Protein AF-A0A439KWF8-F1 (afdb_monomer_lite)

Sequence (76 aa):
KSWATMQPNWLGAFAAYTAVQALEGKDVPAFVKIPLPVIDNSNIDQYLARAADFPADGYIYSPYDEELFKKLLAEQ

Structure (mmCIF, N/CA/C/O backbone):
data_AF-A0A439KWF8-F1
#
_entry.id   AF-A0A439KWF8-F1
#
loop_
_atom_site.group_PDB
_atom_site.id
_atom_site.type_symbol
_atom_site.label_atom_id
_atom_site.label_alt_id
_atom_site.label_comp_id
_atom_site.label_asym_id
_atom_site.label_entity_id
_atom_site.label_seq_id
_atom_site.pdbx_PDB_ins_code
_atom_site.Cartn_x
_atom_site.Cartn_y
_atom_site.Cartn_z
_atom_site.occupancy
_atom_site.B_iso_or_equiv
_atom_site.auth_seq_id
_atom_site.auth_comp_id
_atom_site.auth_asym_id
_atom_site.auth_atom_id
_atom_site.pdbx_PDB_model_num
ATOM 1 N N . LYS A 1 1 ? 15.239 17.471 -14.634 1.00 72.06 1 LYS A N 1
ATOM 2 C CA . LYS A 1 1 ? 14.880 16.464 -13.608 1.00 72.06 1 LYS A CA 1
ATOM 3 C C . LYS A 1 1 ? 13.436 16.076 -13.865 1.00 72.06 1 LYS A C 1
ATOM 5 O O . LYS A 1 1 ? 12.599 16.969 -13.829 1.00 72.06 1 LYS A O 1
ATOM 10 N N . SER A 1 2 ? 13.180 14.818 -14.207 1.00 80.31 2 SER A N 1
ATOM 11 C CA . SER A 1 2 ? 11.824 14.315 -14.440 1.00 80.31 2 SER A CA 1
ATOM 12 C C . SER A 1 2 ? 11.313 13.683 -13.153 1.00 80.31 2 SER A C 1
ATOM 14 O O . SER A 1 2 ? 12.084 13.026 -12.456 1.00 80.31 2 SER A O 1
ATOM 16 N N . TRP A 1 3 ? 10.049 13.922 -12.827 1.00 86.81 3 TRP A N 1
ATOM 17 C CA . TRP A 1 3 ? 9.365 13.278 -11.714 1.00 86.81 3 TRP A CA 1
ATOM 18 C C . TRP A 1 3 ? 7.945 12.930 -12.148 1.00 86.81 3 TRP A C 1
ATOM 20 O O . TRP A 1 3 ? 7.354 13.616 -12.983 1.00 86.81 3 TRP A O 1
ATOM 30 N N . ALA A 1 4 ? 7.424 11.855 -11.581 1.00 85.62 4 ALA A N 1
ATOM 31 C CA . ALA A 1 4 ? 6.051 11.418 -11.709 1.00 85.62 4 ALA A CA 1
ATOM 32 C C . ALA A 1 4 ? 5.535 11.026 -10.323 1.00 85.62 4 ALA A C 1
ATOM 34 O O . ALA A 1 4 ? 6.308 10.726 -9.412 1.00 85.62 4 ALA A O 1
ATOM 35 N N . THR A 1 5 ? 4.220 11.014 -10.162 1.00 83.50 5 THR A N 1
ATOM 36 C CA . THR A 1 5 ? 3.568 10.420 -8.996 1.00 83.50 5 THR A CA 1
ATOM 37 C C . THR A 1 5 ? 2.730 9.241 -9.433 1.00 83.50 5 THR A C 1
ATOM 39 O O . THR A 1 5 ? 2.255 9.186 -10.569 1.00 83.50 5 THR A O 1
ATOM 42 N N . MET A 1 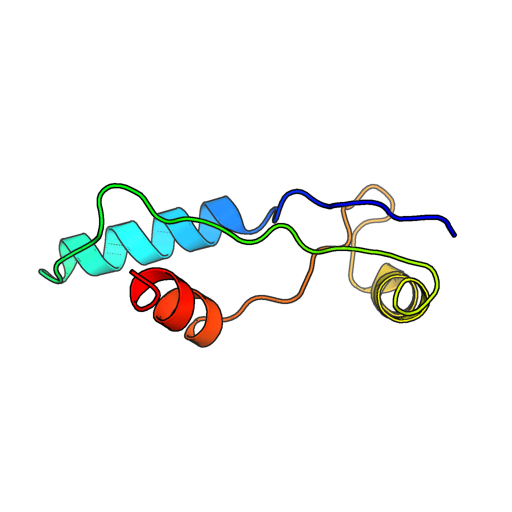6 ? 2.533 8.300 -8.516 1.00 80.38 6 MET A N 1
ATOM 43 C CA . MET A 1 6 ? 1.528 7.259 -8.686 1.00 80.38 6 MET A CA 1
ATOM 44 C C . MET A 1 6 ? 0.337 7.496 -7.774 1.00 80.38 6 MET A C 1
ATOM 46 O O . MET A 1 6 ? 0.483 8.020 -6.668 1.00 80.38 6 MET A O 1
ATOM 50 N N . GLN A 1 7 ? -0.833 7.028 -8.203 1.00 78.19 7 GLN A N 1
ATOM 51 C CA . GLN A 1 7 ? -1.875 6.700 -7.242 1.00 78.19 7 GLN A CA 1
ATOM 52 C C . GLN A 1 7 ? -1.487 5.385 -6.553 1.00 78.19 7 GLN A C 1
ATOM 54 O O . GLN A 1 7 ? -1.152 4.423 -7.249 1.00 78.19 7 GLN A O 1
ATOM 59 N N . PRO A 1 8 ? -1.515 5.309 -5.213 1.00 81.94 8 PRO A N 1
ATOM 60 C CA . PRO A 1 8 ? -1.329 4.042 -4.529 1.00 81.94 8 PRO A CA 1
ATOM 61 C C . PRO A 1 8 ? -2.509 3.123 -4.870 1.00 81.94 8 PRO A C 1
ATOM 63 O O . PRO A 1 8 ? -3.616 3.281 -4.368 1.00 81.94 8 PRO A O 1
ATOM 66 N N . ASN A 1 9 ? -2.308 2.166 -5.771 1.00 81.69 9 ASN A N 1
ATOM 67 C CA . ASN A 1 9 ? -3.378 1.267 -6.222 1.00 81.69 9 ASN A CA 1
ATOM 68 C C . ASN A 1 9 ? -3.791 0.226 -5.157 1.00 81.69 9 ASN A C 1
ATOM 70 O O . ASN A 1 9 ? -4.755 -0.511 -5.351 1.00 81.69 9 ASN A O 1
ATOM 74 N N . TRP A 1 10 ? -3.107 0.207 -4.011 1.00 90.25 10 TRP A N 1
ATOM 75 C CA . TRP A 1 10 ? -3.445 -0.573 -2.822 1.00 90.25 10 TRP A CA 1
ATOM 76 C C . TRP A 1 10 ? -4.450 0.126 -1.889 1.00 90.25 10 TRP A C 1
ATOM 78 O O . TRP A 1 10 ? -4.788 -0.420 -0.840 1.00 90.25 10 TRP A O 1
ATOM 88 N N . LEU A 1 11 ? -4.988 1.297 -2.259 1.00 92.50 11 LEU A N 1
ATOM 89 C CA . LEU A 1 11 ? -6.010 2.005 -1.468 1.00 92.50 11 LEU A CA 1
ATOM 90 C C . LEU A 1 11 ? -7.253 1.151 -1.172 1.00 92.50 11 LEU A C 1
ATOM 92 O O . LEU A 1 11 ? -7.839 1.285 -0.102 1.00 92.50 11 LEU A O 1
ATOM 96 N N . GLY A 1 12 ? -7.635 0.244 -2.077 1.00 92.81 12 GLY A N 1
ATOM 97 C CA . GLY A 1 12 ? -8.731 -0.699 -1.827 1.00 92.81 12 GLY A CA 1
ATOM 98 C C . GLY A 1 12 ? -8.419 -1.686 -0.696 1.00 92.81 12 GLY A C 1
ATOM 99 O O . GLY A 1 12 ? -9.270 -1.932 0.157 1.00 92.81 12 GLY A O 1
ATOM 100 N N . ALA A 1 13 ? -7.183 -2.194 -0.637 1.00 94.56 13 ALA A N 1
ATOM 101 C CA . ALA A 1 13 ? -6.730 -3.054 0.455 1.00 94.56 13 ALA A CA 1
ATOM 102 C C . ALA A 1 13 ? -6.679 -2.282 1.782 1.00 94.56 13 ALA A C 1
ATOM 104 O O . ALA A 1 13 ? -7.145 -2.783 2.804 1.00 94.56 13 ALA A O 1
ATOM 105 N N . PHE A 1 14 ? -6.201 -1.034 1.754 1.00 95.50 14 PHE A N 1
ATOM 106 C CA . PHE A 1 14 ? -6.195 -0.167 2.931 1.00 95.50 14 PHE A CA 1
ATOM 107 C C . PHE A 1 14 ? -7.611 0.145 3.442 1.00 95.50 14 PHE A C 1
ATOM 109 O O . PHE A 1 14 ? -7.853 0.109 4.649 1.00 95.50 14 PHE A O 1
ATOM 116 N N . ALA A 1 15 ? -8.569 0.392 2.543 1.00 95.25 15 ALA A N 1
ATOM 117 C CA . ALA A 1 15 ? -9.967 0.611 2.909 1.00 95.25 15 ALA A CA 1
ATOM 118 C C . ALA A 1 15 ? -10.588 -0.637 3.558 1.00 95.25 15 ALA A C 1
ATOM 120 O O . ALA A 1 15 ? -11.264 -0.525 4.579 1.00 95.25 15 ALA A O 1
ATOM 121 N N . ALA A 1 16 ? -10.316 -1.828 3.011 1.00 96.62 16 ALA A N 1
ATOM 122 C CA . ALA A 1 16 ? -10.778 -3.088 3.589 1.00 96.62 16 ALA A CA 1
ATOM 123 C C . ALA A 1 16 ? -10.175 -3.336 4.982 1.00 96.62 16 ALA A C 1
ATOM 125 O O . ALA A 1 16 ? -10.911 -3.628 5.922 1.00 96.62 16 ALA A O 1
ATOM 126 N N . TYR A 1 17 ? -8.859 -3.150 5.134 1.00 96.62 17 TYR A N 1
ATOM 127 C CA . TYR A 1 17 ? -8.169 -3.226 6.425 1.00 96.62 17 TYR A CA 1
ATOM 128 C C . TYR A 1 17 ? -8.799 -2.283 7.459 1.00 96.62 17 TYR A C 1
ATOM 130 O O . TYR A 1 17 ? -9.176 -2.695 8.553 1.00 96.62 17 TYR A O 1
ATOM 138 N N . THR A 1 18 ? -8.995 -1.023 7.079 1.00 96.50 18 THR A N 1
ATOM 139 C CA . THR A 1 18 ? -9.583 0.012 7.933 1.00 96.50 18 THR A CA 1
ATOM 140 C C . THR A 1 18 ? -11.015 -0.336 8.364 1.00 96.50 18 THR A C 1
ATOM 142 O O . THR A 1 18 ? -11.369 -0.164 9.531 1.00 96.50 18 THR A O 1
ATOM 145 N N . ALA A 1 19 ? -11.828 -0.899 7.462 1.00 96.62 19 ALA A N 1
ATOM 146 C CA . ALA A 1 19 ? -13.169 -1.377 7.796 1.00 96.62 19 ALA A CA 1
ATOM 147 C C . ALA A 1 19 ? -13.142 -2.536 8.808 1.00 96.62 19 ALA A C 1
ATOM 149 O O . ALA A 1 19 ? -13.951 -2.549 9.735 1.00 96.62 19 ALA A O 1
ATOM 150 N N . VAL A 1 20 ? -12.195 -3.475 8.681 1.00 97.25 20 VAL A N 1
ATOM 151 C CA . VAL A 1 20 ? -11.995 -4.539 9.680 1.00 97.25 20 VAL A CA 1
ATOM 152 C C . VAL A 1 20 ? -11.636 -3.940 11.037 1.00 97.25 20 VAL A C 1
ATOM 154 O O . VAL A 1 20 ? -12.230 -4.328 12.039 1.00 97.25 20 VAL A O 1
ATOM 157 N N . GLN A 1 21 ? -10.754 -2.936 11.084 1.00 96.62 21 GLN A N 1
ATOM 158 C CA . GLN A 1 21 ? -10.412 -2.289 12.350 1.00 96.62 21 GLN A CA 1
ATOM 159 C C . GLN A 1 21 ? -11.614 -1.642 13.047 1.00 96.62 21 GLN A C 1
ATOM 161 O O . GLN A 1 21 ? -11.741 -1.767 14.265 1.00 96.62 21 GLN A O 1
ATOM 166 N N . ALA A 1 22 ? -12.517 -1.020 12.287 1.00 96.56 22 ALA A N 1
ATOM 167 C CA . ALA A 1 22 ? -13.760 -0.480 12.829 1.00 96.56 22 ALA A CA 1
ATOM 168 C C . ALA A 1 22 ? -14.700 -1.587 13.349 1.00 96.56 22 ALA A C 1
ATOM 170 O O . ALA A 1 22 ? -15.289 -1.443 14.419 1.00 96.56 22 ALA A O 1
ATOM 171 N N . LEU A 1 23 ? -14.813 -2.716 12.635 1.00 98.00 23 LEU A N 1
ATOM 172 C CA . LEU A 1 23 ? -15.612 -3.873 13.071 1.00 98.00 23 LEU A CA 1
ATOM 173 C C . LEU A 1 23 ? -15.069 -4.522 14.355 1.00 98.00 23 LEU A C 1
ATOM 175 O O . LEU A 1 23 ? -15.847 -5.041 15.151 1.00 98.00 23 LEU A O 1
ATOM 179 N N . GLU A 1 24 ? -13.758 -4.457 14.583 1.00 97.31 24 GLU A N 1
ATOM 180 C CA . GLU A 1 24 ? -13.105 -4.883 15.831 1.00 97.31 24 GLU A CA 1
ATOM 181 C C . GLU A 1 24 ? -13.288 -3.886 16.992 1.00 97.31 24 GLU A C 1
ATOM 183 O O . GLU A 1 24 ? -12.771 -4.107 18.087 1.00 97.31 24 GLU A O 1
ATOM 188 N N . GLY A 1 25 ? -14.010 -2.783 16.773 1.00 97.12 25 GLY A N 1
ATOM 189 C CA . GLY A 1 25 ? -14.282 -1.767 17.787 1.00 97.12 25 GLY A CA 1
ATOM 190 C C . GLY A 1 25 ? -13.140 -0.774 18.011 1.00 97.12 25 GLY A C 1
ATOM 191 O O . GLY A 1 25 ? -13.147 -0.074 19.024 1.00 97.12 25 GLY A O 1
ATOM 192 N N . LYS A 1 26 ? -12.156 -0.697 17.103 1.00 95.94 26 LYS A N 1
ATOM 193 C CA . LYS A 1 26 ? -11.126 0.350 17.158 1.00 95.94 26 LYS A CA 1
ATOM 194 C C . LYS A 1 26 ? -11.690 1.668 16.636 1.00 95.94 26 LYS A C 1
ATOM 196 O O . LYS A 1 26 ? -12.513 1.677 15.722 1.00 95.94 26 LYS A O 1
ATOM 201 N N . ASP A 1 27 ? -11.210 2.772 17.200 1.00 93.75 27 ASP A N 1
ATOM 202 C CA . ASP A 1 27 ? -11.496 4.095 16.655 1.00 93.75 27 ASP A CA 1
ATOM 203 C C . ASP A 1 27 ? -10.705 4.299 15.360 1.00 93.75 27 ASP A C 1
ATOM 205 O O . ASP A 1 27 ? -9.512 3.986 15.286 1.00 93.75 27 ASP A O 1
ATOM 209 N N . VAL A 1 28 ? -11.391 4.774 14.327 1.00 93.88 28 VAL A N 1
ATOM 210 C CA . VAL A 1 28 ? -10.850 4.905 12.979 1.00 93.88 28 VAL A CA 1
ATOM 211 C C . VAL A 1 28 ? -11.113 6.324 12.476 1.00 93.88 28 VAL A C 1
ATOM 213 O O . VAL A 1 28 ? -12.269 6.753 12.434 1.00 93.88 28 VAL A O 1
ATOM 216 N N . PRO A 1 29 ? -10.074 7.048 12.030 1.00 93.00 29 PRO A N 1
ATOM 217 C CA . PRO A 1 29 ? -10.227 8.395 11.498 1.00 93.00 29 PRO A CA 1
ATOM 218 C C . PRO A 1 29 ? -11.164 8.441 10.287 1.00 93.00 29 PRO A C 1
ATOM 220 O O . PRO A 1 29 ? -11.035 7.656 9.348 1.00 93.00 29 PRO A O 1
ATOM 223 N N . ALA A 1 30 ? -12.066 9.426 10.266 1.00 91.25 30 ALA A N 1
ATOM 224 C CA . ALA 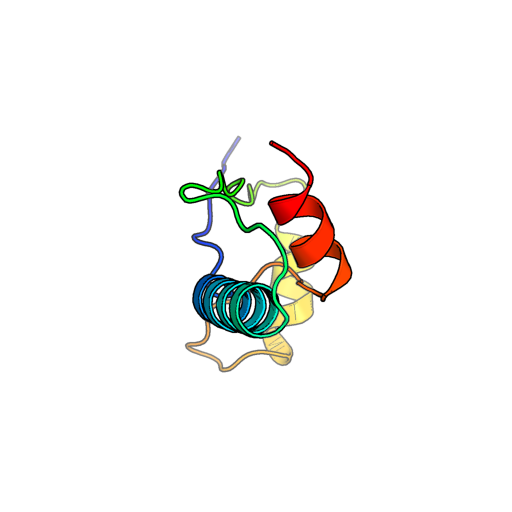A 1 30 ? -12.966 9.656 9.132 1.00 91.25 30 ALA A CA 1
ATOM 225 C C . ALA A 1 30 ? -12.218 10.070 7.850 1.00 91.25 30 ALA A C 1
ATOM 227 O O . ALA A 1 30 ? -12.702 9.845 6.741 1.00 91.25 30 ALA A O 1
ATOM 228 N N . PHE A 1 31 ? -11.036 10.672 8.001 1.00 93.19 31 PHE A N 1
ATOM 229 C CA . PHE A 1 31 ? -10.173 11.084 6.903 1.00 93.19 31 PHE A CA 1
ATOM 230 C C . PHE A 1 31 ? -8.740 10.656 7.198 1.00 93.19 31 PHE A C 1
ATOM 232 O O . PHE A 1 31 ? -8.203 10.967 8.255 1.00 93.19 31 PHE A O 1
ATOM 239 N N . VAL A 1 32 ? -8.110 9.977 6.242 1.00 92.69 32 VAL A N 1
ATOM 240 C CA . VAL A 1 32 ? -6.698 9.590 6.323 1.00 92.69 32 VAL A CA 1
ATOM 241 C C . VAL A 1 32 ? -5.968 10.210 5.143 1.00 92.69 32 VAL A C 1
ATOM 243 O O . VAL A 1 32 ? -6.358 10.023 3.987 1.00 92.69 32 VAL A O 1
ATOM 246 N N . LYS A 1 33 ? -4.908 10.970 5.419 1.00 91.94 33 LYS A N 1
ATOM 247 C CA . LYS A 1 33 ? -4.079 11.568 4.373 1.00 91.94 33 LYS A CA 1
ATOM 248 C C . LYS A 1 33 ? -3.075 10.538 3.871 1.00 91.94 33 LYS A C 1
ATOM 250 O O . LYS A 1 33 ? -2.205 10.103 4.614 1.00 91.94 33 LYS A O 1
ATOM 255 N N . ILE A 1 34 ? -3.157 10.205 2.587 1.00 91.00 34 ILE A N 1
ATOM 256 C CA . ILE A 1 34 ? -2.262 9.223 1.973 1.00 91.00 34 ILE A C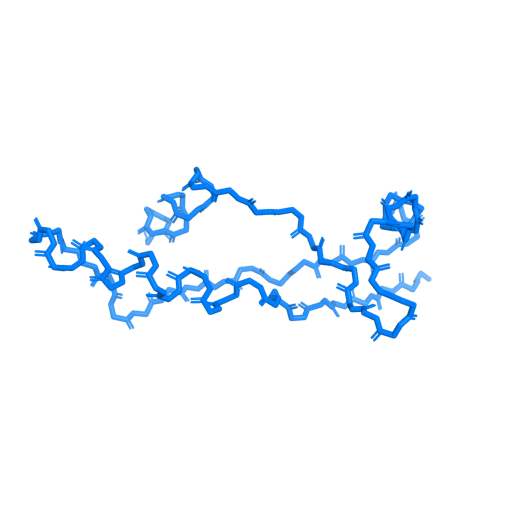A 1
ATOM 257 C C . ILE A 1 34 ? -1.145 9.943 1.211 1.00 91.00 34 ILE A C 1
ATOM 259 O O . ILE A 1 34 ? -1.444 10.741 0.315 1.00 91.00 34 ILE A O 1
ATOM 263 N N . PRO A 1 35 ? 0.139 9.699 1.536 1.00 89.00 35 PRO A N 1
ATOM 264 C CA . PRO A 1 35 ? 1.241 10.251 0.765 1.00 89.00 35 PRO A CA 1
ATOM 265 C C . PRO A 1 35 ? 1.282 9.613 -0.627 1.00 89.00 35 PRO A C 1
ATOM 267 O O . PRO A 1 35 ? 1.199 8.393 -0.774 1.00 89.00 35 PRO A O 1
ATOM 270 N N . LEU A 1 36 ? 1.431 10.443 -1.661 1.00 88.38 36 LEU A N 1
ATOM 271 C CA . LEU A 1 36 ? 1.626 9.958 -3.025 1.00 88.38 36 LEU A CA 1
ATOM 272 C C . LEU A 1 36 ? 3.084 9.525 -3.209 1.00 88.38 36 LEU A C 1
ATOM 274 O O . LEU A 1 36 ? 3.981 10.335 -2.949 1.00 88.38 36 LEU A O 1
ATOM 278 N N . PRO A 1 37 ? 3.351 8.298 -3.684 1.00 88.12 37 PRO A N 1
ATOM 279 C CA . PRO A 1 37 ? 4.712 7.902 -4.000 1.00 88.12 37 PRO A CA 1
ATOM 280 C C . PRO A 1 37 ? 5.252 8.739 -5.162 1.00 88.12 37 PRO A C 1
ATOM 282 O O . PRO A 1 37 ? 4.572 8.943 -6.173 1.00 88.12 37 PRO A O 1
ATOM 285 N N . VAL A 1 38 ? 6.485 9.217 -5.003 1.00 90.50 38 VAL A N 1
ATOM 286 C CA . VAL A 1 38 ? 7.210 9.992 -6.013 1.00 90.50 38 VAL A CA 1
ATOM 287 C C . VAL A 1 38 ? 8.202 9.075 -6.713 1.00 90.50 38 VAL A C 1
ATOM 289 O O . VAL A 1 38 ? 9.022 8.419 -6.067 1.00 90.50 38 VAL A O 1
ATOM 292 N N . ILE A 1 39 ? 8.126 9.047 -8.039 1.00 90.31 39 ILE A N 1
ATOM 293 C CA . ILE A 1 39 ? 9.068 8.349 -8.906 1.00 90.31 39 ILE A CA 1
ATOM 294 C C . ILE A 1 39 ? 9.905 9.402 -9.619 1.00 90.31 39 ILE A C 1
ATOM 296 O O . ILE A 1 39 ? 9.368 10.304 -10.263 1.00 90.31 39 ILE A O 1
ATOM 300 N N . ASP A 1 40 ? 11.219 9.294 -9.523 1.00 92.75 40 ASP A N 1
ATOM 301 C CA . ASP A 1 40 ? 12.149 10.151 -10.242 1.00 92.75 40 ASP A CA 1
ATOM 302 C C . ASP A 1 40 ? 13.371 9.354 -10.718 1.00 92.75 40 ASP A C 1
ATOM 304 O O . ASP A 1 40 ? 13.475 8.138 -10.541 1.00 92.75 40 ASP A O 1
ATOM 308 N N . ASN A 1 41 ? 14.320 10.050 -11.342 1.00 94.69 41 ASN A N 1
ATOM 309 C CA . ASN A 1 41 ? 15.533 9.428 -11.872 1.00 94.69 41 ASN A CA 1
ATOM 310 C C . ASN A 1 41 ? 16.387 8.713 -10.804 1.00 94.69 41 ASN A C 1
ATOM 312 O O . ASN A 1 41 ? 17.298 7.985 -11.176 1.00 94.69 41 ASN A O 1
ATOM 316 N N . SER A 1 42 ? 16.157 8.943 -9.506 1.00 94.31 42 SER A N 1
ATOM 317 C CA . SER A 1 42 ? 16.897 8.282 -8.426 1.00 94.31 42 SER A CA 1
ATOM 318 C C . SER A 1 42 ? 16.326 6.918 -8.036 1.00 94.31 42 SER A C 1
ATOM 320 O O . SER A 1 42 ? 17.042 6.128 -7.425 1.00 94.31 42 SER A O 1
ATOM 322 N N . ASN A 1 43 ? 15.063 6.627 -8.371 1.00 92.06 43 ASN A N 1
ATOM 323 C CA . ASN A 1 43 ? 14.392 5.405 -7.922 1.00 92.06 43 ASN A CA 1
ATOM 324 C C . ASN A 1 43 ? 13.647 4.627 -9.019 1.00 92.06 43 ASN A C 1
ATOM 326 O O . ASN A 1 43 ? 13.208 3.511 -8.751 1.00 92.06 43 ASN A O 1
ATOM 330 N N . ILE A 1 44 ? 13.536 5.154 -10.244 1.00 91.44 44 ILE A N 1
ATOM 331 C CA . ILE A 1 44 ? 12.830 4.487 -11.351 1.00 91.44 44 ILE A CA 1
ATOM 332 C C . ILE A 1 44 ? 13.333 3.060 -11.620 1.00 91.44 44 ILE A C 1
ATOM 334 O O . ILE A 1 44 ? 12.520 2.158 -11.821 1.00 91.44 44 ILE A O 1
ATOM 338 N N . ASP A 1 45 ? 14.643 2.821 -11.525 1.00 94.06 45 ASP A N 1
ATOM 339 C CA . ASP A 1 45 ? 15.237 1.498 -11.758 1.00 94.06 45 ASP A CA 1
ATOM 340 C C . ASP A 1 45 ? 14.718 0.442 -10.768 1.00 94.06 45 ASP A C 1
ATOM 342 O O . ASP A 1 45 ? 14.552 -0.721 -11.130 1.00 94.06 45 ASP A O 1
ATOM 346 N N . GLN A 1 46 ? 14.380 0.843 -9.536 1.00 92.25 46 GLN A N 1
ATOM 347 C CA . GLN A 1 46 ? 13.824 -0.060 -8.520 1.00 92.25 46 GLN A CA 1
ATOM 348 C C . GLN A 1 46 ? 12.399 -0.507 -8.866 1.00 92.25 46 GLN A C 1
ATOM 350 O O . GLN A 1 46 ? 12.009 -1.632 -8.553 1.00 92.25 46 GLN A O 1
ATOM 355 N N . TYR A 1 47 ? 11.616 0.356 -9.521 1.00 90.38 47 TYR A N 1
ATOM 356 C CA . TYR A 1 47 ? 10.296 -0.016 -10.031 1.00 90.38 47 TYR A CA 1
ATOM 357 C C . TYR A 1 47 ? 10.434 -0.957 -11.226 1.00 90.38 47 TYR A C 1
ATOM 359 O O . TYR A 1 47 ? 9.812 -2.016 -11.245 1.00 90.38 47 TYR A O 1
ATOM 367 N N . LEU A 1 48 ? 11.294 -0.615 -12.191 1.00 91.25 48 LEU A N 1
ATOM 368 C CA . LEU A 1 48 ? 11.492 -1.418 -13.401 1.00 91.25 48 LEU A CA 1
ATOM 369 C C . LEU A 1 48 ? 12.066 -2.811 -13.106 1.00 91.25 48 LEU A C 1
ATOM 371 O O . LEU A 1 48 ? 11.693 -3.770 -13.777 1.00 91.25 48 LEU A O 1
ATOM 375 N N . ALA A 1 49 ? 12.899 -2.957 -12.071 1.00 94.69 49 ALA A N 1
ATOM 376 C CA . ALA A 1 49 ? 13.427 -4.253 -11.639 1.00 94.69 49 ALA A CA 1
ATOM 377 C C . ALA A 1 49 ? 12.333 -5.258 -11.234 1.00 94.69 49 ALA A C 1
ATOM 379 O O . ALA A 1 49 ? 12.550 -6.464 -11.315 1.00 94.69 49 ALA A O 1
ATOM 380 N N . ARG A 1 50 ? 11.154 -4.768 -10.829 1.00 93.31 50 ARG A N 1
ATOM 381 C CA . ARG A 1 50 ? 10.000 -5.585 -10.428 1.00 93.31 50 ARG A CA 1
ATOM 382 C C . ARG A 1 50 ? 9.009 -5.815 -11.563 1.00 93.31 50 ARG A C 1
ATOM 384 O O . ARG A 1 50 ? 7.976 -6.426 -11.333 1.00 93.31 50 ARG A O 1
ATOM 391 N N . ALA A 1 51 ? 9.277 -5.341 -12.782 1.00 92.12 51 ALA A N 1
ATOM 392 C CA . ALA A 1 51 ? 8.320 -5.424 -13.888 1.00 92.12 51 ALA A CA 1
ATOM 393 C C . ALA A 1 51 ? 7.844 -6.859 -14.177 1.00 92.12 51 ALA A C 1
ATOM 395 O O . ALA A 1 51 ? 6.690 -7.051 -14.539 1.00 92.12 51 ALA A O 1
ATOM 396 N N . ALA A 1 52 ? 8.703 -7.862 -13.966 1.00 94.25 52 ALA A N 1
ATOM 397 C CA . ALA A 1 52 ? 8.359 -9.273 -14.152 1.00 94.25 52 ALA A CA 1
ATOM 398 C C . ALA A 1 52 ? 7.388 -9.832 -13.090 1.00 94.25 52 ALA A C 1
ATOM 400 O O . ALA A 1 52 ? 6.768 -10.865 -13.332 1.00 94.25 52 ALA A O 1
ATOM 401 N N . ASP A 1 53 ? 7.228 -9.154 -11.948 1.00 94.12 53 ASP A N 1
ATOM 402 C CA . ASP A 1 53 ? 6.291 -9.540 -10.883 1.00 94.12 53 ASP A CA 1
ATOM 403 C C . ASP A 1 53 ? 4.848 -9.094 -11.190 1.00 94.12 53 ASP A C 1
ATOM 405 O O . ASP A 1 53 ? 3.917 -9.416 -10.449 1.00 94.12 53 ASP A O 1
ATOM 409 N N . PHE A 1 54 ? 4.655 -8.326 -12.267 1.00 91.94 54 PHE A N 1
ATOM 410 C CA . PHE A 1 54 ? 3.382 -7.731 -12.657 1.00 91.94 54 PHE A CA 1
ATOM 411 C C . PHE A 1 54 ? 2.938 -8.204 -14.047 1.00 91.94 54 PHE A C 1
ATOM 413 O O . PHE A 1 54 ? 3.771 -8.565 -14.880 1.00 91.94 54 PHE A O 1
ATOM 420 N N . PRO A 1 55 ? 1.622 -8.180 -14.340 1.00 92.62 55 PRO A N 1
ATOM 421 C CA . PRO A 1 55 ? 1.131 -8.334 -15.706 1.00 92.62 55 PRO A CA 1
ATOM 422 C C . PRO A 1 55 ? 1.776 -7.314 -16.653 1.00 92.62 55 PRO A C 1
ATOM 424 O O . PRO A 1 55 ? 2.109 -6.205 -16.240 1.00 92.62 55 PRO A O 1
ATOM 427 N N . ALA A 1 56 ? 1.911 -7.664 -17.935 1.00 88.44 56 ALA A N 1
ATOM 428 C CA . ALA A 1 56 ? 2.548 -6.795 -18.931 1.00 88.44 56 ALA A CA 1
ATOM 429 C C . ALA A 1 56 ? 1.817 -5.449 -19.131 1.00 88.44 56 ALA A C 1
ATOM 431 O O . ALA A 1 56 ? 2.442 -4.448 -19.468 1.00 88.44 56 ALA A O 1
ATOM 432 N N . ASP A 1 57 ? 0.504 -5.427 -18.914 1.00 87.12 57 ASP A N 1
ATOM 433 C CA . ASP A 1 57 ? -0.369 -4.247 -18.887 1.00 87.12 57 ASP A CA 1
ATOM 434 C C . ASP A 1 57 ? -0.674 -3.766 -17.454 1.00 87.12 57 ASP A C 1
ATOM 436 O O . ASP A 1 57 ? -1.497 -2.875 -17.234 1.00 87.12 57 ASP A O 1
ATOM 440 N N . GLY A 1 58 ? -0.012 -4.367 -16.467 1.00 83.56 58 GLY A N 1
ATOM 441 C CA . GLY A 1 58 ? -0.194 -4.115 -15.051 1.00 83.56 58 GLY A CA 1
ATOM 442 C C . GLY A 1 58 ? 0.553 -2.878 -14.565 1.00 83.56 58 GLY A C 1
ATOM 443 O O . GLY A 1 58 ? 1.619 -2.503 -15.051 1.00 83.56 58 GLY A O 1
ATOM 444 N N . TYR A 1 59 ? -0.006 -2.250 -13.534 1.00 84.81 59 TYR A N 1
ATOM 445 C CA . TYR A 1 59 ? 0.615 -1.115 -12.865 1.00 84.81 59 TYR A 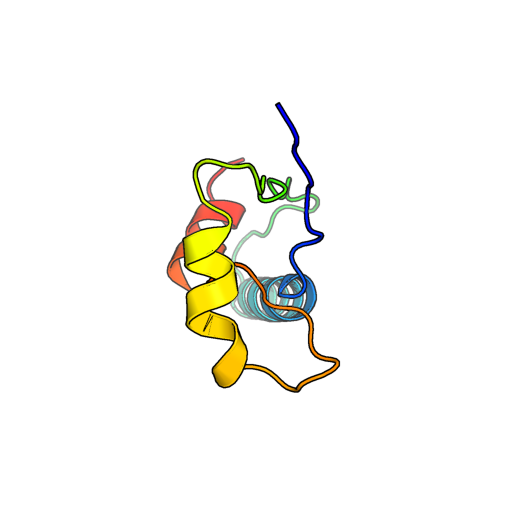CA 1
ATOM 446 C C . TYR A 1 59 ? 1.602 -1.586 -11.784 1.00 84.81 59 TYR A C 1
ATOM 448 O O . TYR A 1 59 ? 1.182 -2.204 -10.803 1.00 84.81 59 TYR A O 1
ATOM 456 N N . ILE A 1 60 ? 2.895 -1.263 -11.923 1.00 89.88 60 ILE A N 1
ATOM 457 C CA . ILE A 1 60 ? 3.920 -1.570 -10.907 1.00 89.88 60 ILE A CA 1
ATOM 458 C C . ILE A 1 60 ? 3.718 -0.651 -9.704 1.00 89.88 60 ILE A C 1
ATOM 460 O O . ILE A 1 60 ? 4.035 0.538 -9.744 1.00 89.88 60 ILE A O 1
ATOM 464 N N . TYR A 1 61 ? 3.212 -1.208 -8.611 1.00 88.19 61 TYR A N 1
ATOM 465 C CA . TYR A 1 61 ? 2.895 -0.430 -7.423 1.00 88.19 61 TYR A CA 1
ATOM 466 C C . TYR A 1 61 ? 3.994 -0.426 -6.365 1.00 88.19 61 TYR A C 1
ATOM 468 O O . TYR A 1 61 ? 4.753 -1.393 -6.211 1.00 88.19 61 TYR A O 1
ATOM 476 N N . SER A 1 62 ? 4.058 0.662 -5.590 1.00 87.62 62 SER A N 1
ATOM 477 C CA . SER A 1 62 ? 4.875 0.714 -4.374 1.00 87.62 62 SER A CA 1
ATOM 478 C C . SER A 1 62 ? 4.489 -0.423 -3.426 1.00 87.62 62 SER A C 1
ATOM 480 O O . SER A 1 62 ? 3.291 -0.647 -3.237 1.00 87.62 62 SER A O 1
ATOM 482 N N . PRO A 1 63 ? 5.464 -1.126 -2.820 1.00 87.50 63 PRO A N 1
ATOM 483 C CA . PRO A 1 63 ? 5.180 -2.158 -1.830 1.00 87.50 63 PRO A CA 1
ATOM 484 C C . PRO A 1 63 ? 4.278 -1.628 -0.711 1.00 87.50 63 PRO A C 1
ATOM 486 O O . PRO A 1 63 ? 4.376 -0.461 -0.329 1.00 87.50 63 PRO A O 1
ATOM 489 N N . TYR A 1 64 ? 3.419 -2.498 -0.194 1.00 91.44 64 TYR A N 1
ATOM 490 C CA . TYR A 1 64 ? 2.567 -2.229 0.956 1.00 91.44 64 TYR A CA 1
ATOM 491 C C . TYR A 1 64 ? 2.523 -3.469 1.846 1.00 91.44 64 TYR A C 1
ATOM 493 O O . TYR A 1 64 ? 2.665 -4.593 1.361 1.00 91.44 64 TYR A O 1
ATOM 501 N N . ASP A 1 65 ? 2.322 -3.255 3.138 1.00 94.94 65 ASP A N 1
ATOM 502 C CA . ASP A 1 65 ? 2.141 -4.291 4.144 1.00 94.94 65 ASP A CA 1
ATOM 503 C C . ASP A 1 65 ? 1.202 -3.790 5.254 1.00 94.94 65 ASP A C 1
ATOM 505 O O . ASP A 1 65 ? 0.715 -2.655 5.232 1.00 94.94 65 ASP A O 1
ATOM 509 N N . GLU A 1 66 ? 0.910 -4.658 6.220 1.00 95.69 66 GLU A N 1
ATOM 510 C CA . GLU A 1 66 ? 0.044 -4.313 7.348 1.00 95.69 66 GLU A CA 1
ATOM 511 C C . GLU A 1 66 ? 0.648 -3.203 8.228 1.00 95.69 66 GLU A C 1
ATOM 513 O O . GLU A 1 66 ? -0.080 -2.365 8.758 1.00 95.69 66 GLU A O 1
ATOM 518 N N . GLU A 1 67 ? 1.976 -3.151 8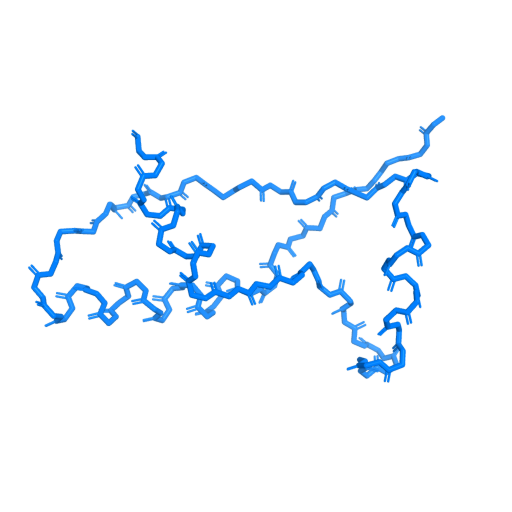.362 1.00 96.06 67 GLU A N 1
ATOM 519 C CA . GLU A 1 67 ? 2.663 -2.140 9.173 1.00 96.06 67 GLU A CA 1
ATOM 520 C C . GLU A 1 67 ? 2.547 -0.739 8.565 1.00 96.06 67 GLU A C 1
ATOM 522 O O . GLU A 1 67 ? 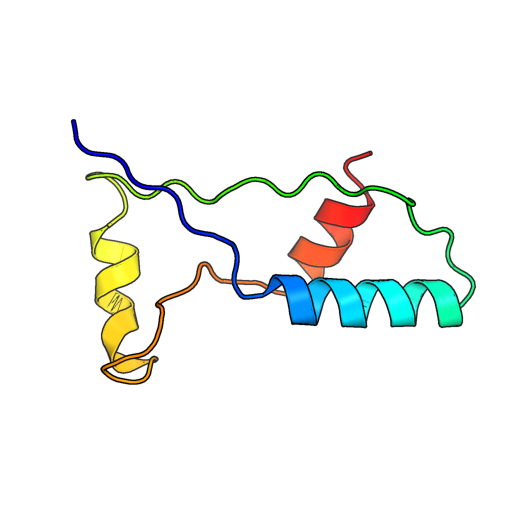2.294 0.230 9.286 1.00 96.06 67 GLU A O 1
ATOM 527 N N . LEU A 1 68 ? 2.634 -0.617 7.237 1.00 94.31 68 LEU A N 1
ATOM 528 C CA . LEU A 1 68 ? 2.321 0.620 6.528 1.00 94.31 68 LEU A CA 1
ATOM 529 C C . LEU A 1 68 ? 0.896 1.079 6.847 1.00 94.31 68 LEU A C 1
ATOM 531 O O . LEU A 1 68 ? 0.681 2.257 7.123 1.00 94.31 68 LEU A O 1
ATOM 535 N N . PHE A 1 69 ? -0.078 0.169 6.840 1.00 95.56 69 PHE A N 1
ATOM 536 C CA . PHE A 1 69 ? -1.470 0.519 7.126 1.00 95.56 69 PHE A CA 1
ATOM 537 C C . PHE A 1 69 ? -1.664 0.985 8.570 1.00 95.56 69 PHE A C 1
ATOM 539 O O . PHE A 1 69 ? -2.307 2.012 8.794 1.00 95.56 69 PHE A O 1
ATOM 546 N N . LYS A 1 70 ? -1.053 0.298 9.542 1.00 95.25 70 LYS A N 1
ATOM 547 C CA . LYS A 1 70 ? -1.040 0.736 10.949 1.00 95.25 70 LYS A CA 1
ATOM 548 C C . LYS A 1 70 ? -0.455 2.135 11.087 1.00 95.25 70 LYS A C 1
ATOM 550 O O . LYS A 1 70 ? -1.041 2.982 11.756 1.00 95.25 70 LYS A O 1
ATOM 555 N N . LYS A 1 71 ? 0.673 2.388 10.422 1.00 94.44 71 LYS A N 1
ATOM 556 C CA . LYS A 1 71 ? 1.336 3.691 10.430 1.00 94.44 71 LYS A CA 1
ATOM 557 C C . LYS A 1 71 ? 0.437 4.788 9.857 1.00 94.44 71 LYS A C 1
ATOM 559 O O . LYS A 1 71 ? 0.269 5.812 10.505 1.00 94.44 71 LYS A O 1
ATOM 564 N N . LEU A 1 72 ? -0.193 4.561 8.704 1.00 94.12 72 LEU A N 1
ATOM 565 C CA . LEU A 1 72 ? -1.096 5.538 8.078 1.00 94.12 72 LEU A CA 1
ATOM 566 C C . LEU A 1 72 ? -2.308 5.880 8.959 1.00 94.12 72 LEU A C 1
ATOM 568 O O . LEU A 1 72 ? -2.750 7.026 8.965 1.00 94.12 72 LEU A O 1
ATOM 572 N N . LEU A 1 73 ? -2.841 4.916 9.717 1.00 93.69 73 LEU A N 1
ATOM 573 C CA . LEU A 1 73 ? -3.918 5.187 10.678 1.00 93.69 73 LEU A CA 1
ATOM 574 C C . LEU A 1 73 ? -3.430 5.934 11.926 1.00 93.69 73 LEU A C 1
ATOM 576 O O . LEU A 1 73 ? -4.207 6.686 12.507 1.00 93.69 73 LEU A O 1
ATOM 580 N N . ALA A 1 74 ? -2.170 5.748 12.325 1.00 91.44 74 ALA A N 1
ATOM 581 C CA . ALA A 1 74 ? -1.578 6.395 13.495 1.00 91.44 74 ALA A CA 1
ATOM 582 C C . ALA A 1 74 ? -1.059 7.823 13.229 1.00 91.44 74 ALA A C 1
ATOM 584 O O . ALA A 1 74 ? -0.945 8.601 14.170 1.00 91.44 74 ALA A O 1
ATOM 585 N N . GLU A 1 75 ? -0.738 8.174 11.979 1.00 82.00 75 GLU A N 1
ATOM 586 C CA . GLU A 1 75 ? -0.176 9.478 11.570 1.00 82.00 75 GLU A CA 1
ATOM 587 C C . GLU A 1 75 ? -1.205 10.636 11.528 1.00 82.00 75 GLU A C 1
ATOM 589 O O . GLU A 1 75 ? -1.147 11.489 10.641 1.00 82.00 75 GLU A O 1
ATOM 594 N N . GLN A 1 76 ? -2.144 10.683 12.480 1.00 59.19 76 GLN A N 1
ATOM 595 C CA . GLN A 1 76 ? -3.131 11.770 12.607 1.00 59.19 76 GLN A CA 1
ATOM 596 C C . GLN A 1 76 ? -2.539 13.036 13.236 1.00 59.19 76 GLN A C 1
ATOM 598 O O . GLN A 1 76 ? -1.892 12.924 14.303 1.00 59.19 76 GLN A O 1
#

Secondary structure (DSSP, 8-state):
--EEE---TTHHHHHHHHHHHHHTT----S--PPPPPEEETTTHHHHHTTGGGS-TTS--PPP--HHHHHHHHH--

Radius of gyration: 14.79 Å; chains: 1; bounding box: 32×26×37 Å

pLDDT: mean 90.86, std 6.25, range [59.19, 98.0]

Foldseek 3Di:
DDKDWDDQPCVVVLVVVQVVCVVVVHDFDPDFDDDIDMDDPVCVVVQVVCCVVADVPGDRHDDDDVVNSVVRRVVD